Protein AF-A0A3B8QWW7-F1 (afdb_monomer)

Radius of gyration: 11.47 Å; Cα contacts (8 Å, |Δi|>4): 99; chains: 1; bounding box: 21×25×29 Å

Secondary structure (DSSP, 8-state):
-B-TT-SEEEEE-STHHHHHHHHHHHHHTTT--EEEEE-S--SS--HHHHHHHS-TT--EEEE--

Structure (mmCIF, N/CA/C/O backbone):
data_AF-A0A3B8QWW7-F1
#
_entry.id   AF-A0A3B8QWW7-F1
#
loop_
_atom_site.group_PDB
_atom_site.id
_atom_site.type_symbol
_atom_site.label_atom_id
_atom_site.label_alt_id
_atom_site.label_comp_id
_atom_site.label_asym_id
_atom_site.label_entity_id
_atom_site.label_seq_id
_atom_site.pdbx_PDB_ins_code
_atom_site.Cartn_x
_atom_site.Cartn_y
_atom_site.Cartn_z
_atom_site.occupancy
_atom_site.B_iso_or_equiv
_atom_site.auth_seq_id
_atom_site.auth_comp_id
_atom_site.auth_asym_id
_atom_site.auth_atom_id
_atom_site.pdbx_PDB_model_num
ATOM 1 N N . TYR A 1 1 ? 4.718 0.176 3.487 1.00 98.12 1 TYR A N 1
ATOM 2 C CA . TYR A 1 1 ? 4.610 1.226 4.517 1.00 98.12 1 TYR A CA 1
ATOM 3 C C . TYR A 1 1 ? 3.170 1.307 5.011 1.00 98.12 1 TYR A C 1
ATOM 5 O O . TYR A 1 1 ? 2.279 0.970 4.238 1.00 98.12 1 TYR A O 1
ATOM 13 N N . GLY A 1 2 ? 2.931 1.724 6.256 1.00 98.00 2 GLY A N 1
ATOM 14 C CA . GLY A 1 2 ? 1.595 1.820 6.859 1.00 98.00 2 GLY A CA 1
ATOM 15 C C . GLY A 1 2 ? 1.265 0.681 7.825 1.00 98.00 2 GLY A C 1
ATOM 16 O O . GLY A 1 2 ? 2.167 0.026 8.350 1.00 98.00 2 GLY A O 1
ATOM 17 N N . ALA A 1 3 ? -0.028 0.459 8.071 1.00 98.25 3 ALA A N 1
ATOM 18 C CA . ALA A 1 3 ? -0.492 -0.513 9.057 1.00 98.25 3 ALA A CA 1
ATOM 19 C C . ALA A 1 3 ? -0.074 -1.957 8.690 1.00 98.25 3 ALA A C 1
ATOM 21 O O . ALA A 1 3 ? -0.232 -2.361 7.533 1.00 98.25 3 ALA A O 1
ATOM 22 N N . PRO A 1 4 ? 0.412 -2.770 9.652 1.00 96.50 4 PRO A N 1
ATOM 23 C CA . PRO A 1 4 ? 0.798 -4.161 9.393 1.00 96.50 4 PRO A CA 1
ATOM 24 C C . PRO A 1 4 ? -0.393 -5.038 8.983 1.00 96.50 4 PRO A C 1
ATOM 26 O O . PRO A 1 4 ? -0.213 -6.046 8.305 1.00 96.50 4 PRO A O 1
ATOM 29 N N . ASP A 1 5 ? -1.606 -4.641 9.366 1.00 98.06 5 ASP A N 1
ATOM 30 C CA . ASP A 1 5 ? -2.876 -5.282 9.038 1.00 98.06 5 ASP A CA 1
ATOM 31 C C . ASP A 1 5 ? -3.728 -4.444 8.065 1.00 98.06 5 ASP A C 1
ATOM 33 O O . ASP A 1 5 ? -4.960 -4.524 8.087 1.00 98.06 5 ASP A O 1
ATOM 37 N N . ALA A 1 6 ? -3.085 -3.637 7.209 1.00 98.69 6 ALA A N 1
ATOM 38 C CA . ALA A 1 6 ? -3.766 -2.798 6.226 1.00 98.69 6 ALA A CA 1
ATOM 39 C C . ALA A 1 6 ? -4.780 -3.595 5.382 1.00 98.69 6 ALA A C 1
ATOM 41 O O . ALA A 1 6 ? -4.464 -4.659 4.841 1.00 98.69 6 ALA A O 1
ATOM 42 N N . ASP A 1 7 ? -5.996 -3.060 5.245 1.00 98.62 7 ASP A N 1
ATOM 43 C CA . ASP A 1 7 ? -7.072 -3.634 4.430 1.00 98.62 7 ASP A CA 1
ATOM 44 C C . ASP A 1 7 ? -7.264 -2.906 3.090 1.00 98.62 7 ASP A C 1
ATOM 46 O O . ASP A 1 7 ? -7.867 -3.450 2.157 1.00 98.62 7 ASP A O 1
ATOM 50 N N . ARG A 1 8 ? -6.698 -1.702 2.970 1.00 98.75 8 ARG A N 1
ATOM 51 C CA . ARG A 1 8 ? -6.640 -0.888 1.754 1.00 98.75 8 ARG A CA 1
ATOM 52 C C . ARG A 1 8 ? -5.196 -0.502 1.476 1.00 98.75 8 ARG A C 1
ATOM 54 O O . ARG A 1 8 ? -4.532 0.068 2.340 1.00 98.75 8 ARG A O 1
ATOM 61 N N . VAL A 1 9 ? -4.725 -0.791 0.268 1.00 98.81 9 VAL A N 1
ATOM 62 C CA . VAL A 1 9 ? -3.328 -0.571 -0.120 1.00 98.81 9 VAL A CA 1
ATOM 63 C C . VAL A 1 9 ? -3.247 0.252 -1.402 1.00 98.81 9 VAL A C 1
ATOM 65 O O . VAL A 1 9 ? -3.945 -0.034 -2.373 1.00 98.81 9 VAL A O 1
ATOM 68 N N . ILE A 1 10 ? -2.381 1.261 -1.415 1.00 98.81 10 ILE A N 1
ATOM 69 C CA . ILE A 1 10 ? -1.973 1.963 -2.635 1.00 98.81 10 ILE A CA 1
ATOM 70 C C . ILE A 1 10 ? -0.698 1.315 -3.185 1.00 98.81 10 ILE A C 1
ATOM 72 O O . ILE A 1 10 ? 0.199 0.964 -2.421 1.00 98.81 10 ILE A O 1
ATOM 76 N N . ILE A 1 11 ? -0.599 1.167 -4.504 1.00 98.69 11 ILE A N 1
ATOM 77 C CA . ILE A 1 11 ? 0.647 0.843 -5.207 1.00 98.69 11 ILE A CA 1
ATOM 78 C C . ILE A 1 11 ? 0.989 2.041 -6.089 1.00 98.69 11 ILE A C 1
ATOM 80 O O . ILE A 1 11 ? 0.174 2.439 -6.918 1.00 98.69 11 ILE A O 1
ATOM 84 N N . ALA A 1 12 ? 2.172 2.619 -5.899 1.00 98.62 12 ALA A N 1
ATOM 85 C CA . ALA A 1 12 ? 2.608 3.802 -6.637 1.00 98.62 12 ALA A CA 1
ATOM 86 C C . ALA A 1 12 ? 4.135 3.826 -6.807 1.00 98.62 12 ALA A C 1
ATOM 88 O O . ALA A 1 12 ? 4.858 3.059 -6.164 1.00 98.62 12 ALA A O 1
ATOM 89 N N . MET A 1 13 ? 4.629 4.717 -7.666 1.00 98.56 13 MET A N 1
ATOM 90 C CA . MET A 1 13 ? 6.054 4.893 -7.951 1.00 98.56 13 MET A CA 1
ATOM 91 C C . MET A 1 13 ? 6.419 6.378 -8.039 1.00 98.56 13 MET A C 1
ATOM 93 O O . MET A 1 13 ? 5.613 7.201 -8.461 1.00 98.56 13 MET A O 1
ATOM 97 N N . GLY A 1 14 ? 7.660 6.719 -7.690 1.00 98.00 14 GLY A N 1
ATOM 98 C CA . GLY A 1 14 ? 8.168 8.088 -7.793 1.00 98.00 14 GLY A CA 1
ATOM 99 C C . GLY A 1 14 ? 7.741 8.973 -6.623 1.00 98.00 14 GLY A C 1
ATOM 100 O O . GLY A 1 14 ? 7.401 8.480 -5.555 1.00 98.00 14 GLY A O 1
ATOM 101 N N . SER A 1 15 ? 7.774 10.293 -6.807 1.00 98.06 15 SER A N 1
ATOM 102 C CA . SER A 1 15 ? 7.627 11.267 -5.711 1.00 98.06 15 SER A CA 1
ATOM 103 C C . SER A 1 15 ? 6.268 11.246 -5.002 1.00 98.06 15 SER A C 1
ATOM 105 O O . SER A 1 15 ? 6.160 11.671 -3.854 1.00 98.06 15 SER A O 1
ATOM 107 N N . VAL A 1 16 ? 5.219 10.724 -5.644 1.00 98.38 16 VAL A N 1
ATOM 108 C CA . VAL A 1 16 ? 3.890 10.618 -5.022 1.00 98.38 16 VAL A CA 1
ATOM 109 C C . VAL A 1 16 ? 3.910 9.740 -3.766 1.00 98.38 16 VAL A C 1
ATOM 111 O O . VAL A 1 16 ? 3.094 9.942 -2.868 1.00 98.38 16 VAL A O 1
ATOM 114 N N . THR A 1 17 ? 4.860 8.802 -3.657 1.00 98.56 17 THR A N 1
ATOM 115 C CA . THR A 1 17 ? 4.951 7.898 -2.505 1.00 98.56 17 THR A CA 1
ATOM 116 C C . THR A 1 17 ? 5.144 8.659 -1.198 1.00 98.56 17 THR A C 1
ATOM 118 O O . THR A 1 17 ? 4.549 8.275 -0.204 1.00 98.56 17 THR A O 1
ATOM 121 N N . GLN A 1 18 ? 5.879 9.774 -1.202 1.00 98.50 18 GLN A N 1
ATOM 122 C CA . GLN A 1 18 ? 6.140 10.577 0.000 1.00 98.50 18 GLN A CA 1
ATOM 123 C C . GLN A 1 18 ? 4.870 11.276 0.503 1.00 98.50 18 GLN A C 1
ATOM 125 O O . GLN A 1 18 ? 4.570 11.251 1.693 1.00 98.50 18 GLN A O 1
ATOM 130 N N . ALA A 1 19 ? 4.078 11.837 -0.415 1.00 98.69 19 ALA A N 1
ATOM 131 C CA . ALA A 1 19 ? 2.789 12.434 -0.072 1.00 98.69 19 ALA A CA 1
ATOM 132 C C . ALA A 1 19 ? 1.793 11.375 0.437 1.00 98.69 19 ALA A C 1
ATOM 134 O O . ALA A 1 19 ? 1.007 11.634 1.348 1.00 98.69 19 ALA A O 1
ATOM 135 N N . ILE A 1 20 ? 1.836 10.163 -0.130 1.00 98.81 20 ILE A N 1
ATOM 136 C CA . ILE A 1 20 ? 1.021 9.041 0.345 1.00 98.81 20 ILE A CA 1
ATOM 137 C C . ILE A 1 20 ? 1.467 8.591 1.743 1.00 98.81 20 ILE A C 1
ATOM 139 O O . ILE A 1 20 ? 0.603 8.308 2.566 1.00 98.81 20 ILE A O 1
ATOM 143 N N . GLU A 1 21 ? 2.770 8.528 2.032 1.00 98.75 21 GLU A N 1
ATOM 144 C CA . GLU A 1 21 ? 3.286 8.188 3.367 1.00 98.75 21 GLU A CA 1
ATOM 145 C C . GLU A 1 21 ? 2.793 9.179 4.429 1.00 98.75 21 GLU A C 1
ATOM 147 O O . GLU A 1 21 ? 2.224 8.743 5.428 1.00 98.75 21 GLU A O 1
ATOM 152 N N . GLU A 1 22 ? 2.877 10.489 4.169 1.00 98.81 22 GLU A N 1
ATOM 153 C CA . GLU A 1 22 ? 2.361 11.526 5.078 1.00 98.81 22 GLU A CA 1
ATOM 154 C C . GLU A 1 22 ? 0.849 11.366 5.340 1.00 98.81 22 GLU A C 1
ATOM 156 O O . GLU A 1 22 ? 0.375 11.449 6.479 1.00 98.81 22 GLU A O 1
ATOM 161 N N . ALA A 1 23 ? 0.072 11.078 4.291 1.00 98.69 23 ALA A N 1
ATOM 162 C CA . ALA A 1 23 ? -1.357 10.817 4.426 1.00 98.69 23 ALA A CA 1
ATOM 163 C C . ALA A 1 23 ? -1.640 9.520 5.204 1.00 98.69 23 ALA A C 1
ATOM 165 O O . ALA A 1 23 ? -2.558 9.479 6.027 1.00 98.69 23 ALA A O 1
ATOM 166 N N . ILE A 1 24 ? -0.859 8.462 4.964 1.00 98.75 24 ILE A N 1
ATOM 167 C CA . ILE A 1 24 ? -0.963 7.192 5.685 1.00 98.75 24 ILE A CA 1
ATOM 168 C C . ILE A 1 24 ? -0.684 7.401 7.168 1.00 98.75 24 ILE A C 1
ATOM 170 O O . ILE A 1 24 ? -1.474 6.916 7.970 1.00 98.75 24 ILE A O 1
ATOM 174 N N . ASP A 1 25 ? 0.349 8.151 7.546 1.00 98.75 25 ASP A N 1
ATOM 175 C CA . ASP A 1 25 ? 0.652 8.437 8.952 1.00 98.75 25 ASP A CA 1
ATOM 176 C C . ASP A 1 25 ? -0.519 9.109 9.663 1.00 98.75 25 ASP A C 1
ATOM 178 O O . ASP A 1 25 ? -0.932 8.687 10.747 1.00 98.75 25 ASP A O 1
ATOM 182 N N . ASN A 1 26 ? -1.120 10.112 9.020 1.00 98.75 26 ASN A N 1
ATOM 183 C CA . ASN A 1 26 ? -2.286 10.802 9.560 1.00 98.75 26 ASN A CA 1
ATOM 184 C C . ASN A 1 26 ? -3.483 9.857 9.765 1.00 98.75 26 ASN A C 1
ATOM 186 O O . ASN A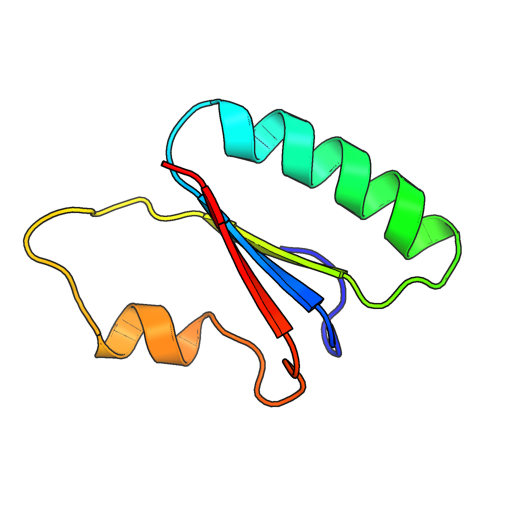 1 26 ? -4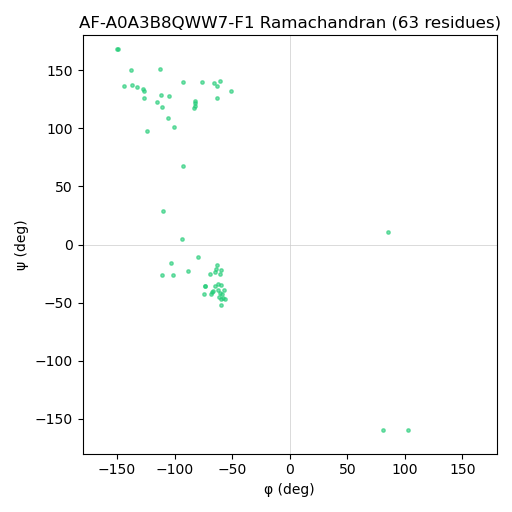.186 9.943 10.773 1.00 98.75 26 ASN A O 1
ATOM 190 N N . LEU A 1 27 ? -3.729 8.963 8.806 1.00 98.69 27 LEU A N 1
ATOM 191 C CA . LEU A 1 27 ? -4.848 8.023 8.837 1.00 98.69 27 LEU A CA 1
ATOM 192 C C . LEU A 1 27 ? -4.608 6.882 9.833 1.00 98.69 27 LEU A C 1
ATOM 194 O O . LEU A 1 27 ? -5.502 6.548 10.611 1.00 98.69 27 LEU A O 1
ATOM 198 N N . VAL A 1 28 ? -3.400 6.326 9.874 1.00 98.50 28 VAL A N 1
ATOM 199 C CA . VAL A 1 28 ? -3.011 5.286 10.835 1.00 98.50 28 VAL A CA 1
ATOM 200 C C . VAL A 1 28 ? -3.088 5.825 12.264 1.00 98.50 28 VAL A C 1
ATOM 202 O O . VAL A 1 28 ? -3.621 5.140 13.134 1.00 98.50 28 VAL A O 1
ATOM 205 N N . ALA A 1 29 ? -2.683 7.078 12.509 1.00 98.44 29 ALA A N 1
ATOM 206 C CA . ALA A 1 29 ? -2.863 7.739 13.807 1.00 98.44 29 ALA A CA 1
ATOM 207 C C . ALA A 1 29 ? -4.343 7.858 14.235 1.00 98.44 29 ALA A C 1
ATOM 209 O O . ALA A 1 29 ? -4.639 7.971 15.423 1.00 98.44 29 ALA A O 1
ATOM 210 N N . LYS A 1 30 ? -5.280 7.797 13.280 1.00 98.50 30 LYS A N 1
ATOM 211 C CA . LYS A 1 30 ? -6.736 7.772 13.508 1.00 98.50 30 LYS A CA 1
ATOM 212 C C . LYS A 1 30 ? -7.319 6.353 13.574 1.00 98.50 30 LYS A C 1
ATOM 214 O O . LYS A 1 30 ? -8.532 6.203 13.682 1.00 98.50 30 LYS A O 1
ATOM 219 N N . GLY A 1 31 ? -6.479 5.318 13.528 1.00 98.31 31 GLY A N 1
ATOM 220 C CA . GLY A 1 31 ? -6.890 3.913 13.591 1.00 98.31 31 GLY A CA 1
ATOM 221 C C . GLY A 1 31 ? -7.296 3.305 12.246 1.00 98.31 31 GLY A C 1
ATOM 222 O O . GLY A 1 31 ? -7.837 2.199 12.213 1.00 98.31 31 GLY A O 1
ATOM 223 N N . GLU A 1 32 ? -7.048 3.996 11.133 1.00 98.62 32 GLU A N 1
ATOM 224 C CA . GLU A 1 32 ? -7.346 3.479 9.799 1.00 98.62 32 GLU A CA 1
ATOM 225 C C . GLU A 1 32 ? -6.316 2.432 9.354 1.00 98.62 32 GLU A C 1
ATOM 227 O O . GLU A 1 32 ? -5.107 2.589 9.525 1.00 98.62 32 GLU A O 1
ATOM 232 N N . LYS A 1 33 ? -6.797 1.373 8.698 1.00 98.62 33 LYS A N 1
ATOM 233 C CA . LYS A 1 33 ? -5.974 0.252 8.218 1.00 98.62 33 LYS A CA 1
ATOM 234 C C . LYS A 1 33 ? -5.515 0.456 6.776 1.00 98.62 33 LYS A C 1
ATOM 236 O O . LYS A 1 33 ? -5.950 -0.252 5.868 1.00 98.62 33 LYS A O 1
ATOM 241 N N . VAL A 1 34 ? -4.656 1.445 6.554 1.00 98.88 34 VAL A N 1
ATOM 242 C CA . VAL A 1 34 ? -4.154 1.806 5.216 1.00 98.88 34 VAL A CA 1
ATOM 243 C C . VAL A 1 34 ? -2.662 1.520 5.053 1.00 98.88 34 VAL A C 1
ATOM 245 O O . VAL A 1 34 ? -1.900 1.555 6.020 1.00 98.88 34 VAL A O 1
ATOM 248 N N . GLY A 1 35 ? -2.242 1.239 3.817 1.00 98.75 35 GLY A N 1
ATOM 249 C CA . GLY A 1 35 ? -0.847 0.969 3.483 1.00 98.75 35 GLY A CA 1
ATOM 250 C C . GLY A 1 35 ? -0.447 1.384 2.067 1.00 98.75 35 GLY A C 1
ATOM 251 O O . GLY A 1 35 ? -1.284 1.685 1.218 1.00 98.75 35 GLY A O 1
ATOM 252 N N . LEU A 1 36 ? 0.862 1.377 1.824 1.00 98.81 36 LEU A N 1
ATOM 253 C CA . LEU A 1 36 ? 1.511 1.702 0.555 1.00 98.81 36 LEU A CA 1
ATOM 254 C C . LEU A 1 36 ? 2.557 0.642 0.201 1.00 98.81 36 LEU A C 1
ATOM 256 O O . LEU A 1 36 ? 3.397 0.282 1.034 1.00 98.81 36 LEU A O 1
ATOM 260 N N . VAL A 1 37 ? 2.559 0.224 -1.062 1.00 98.56 37 VAL A N 1
ATOM 261 C CA . VAL A 1 37 ? 3.687 -0.436 -1.724 1.00 98.56 37 VAL A CA 1
ATOM 262 C C . VAL A 1 37 ? 4.333 0.564 -2.683 1.00 98.56 37 VAL A C 1
ATOM 264 O O . VAL A 1 37 ? 3.764 0.901 -3.721 1.00 98.56 37 VAL A O 1
ATOM 267 N N . ALA A 1 38 ? 5.532 1.029 -2.333 1.00 98.31 38 ALA A N 1
ATOM 268 C CA . ALA A 1 38 ? 6.352 1.869 -3.198 1.00 98.31 38 ALA A CA 1
ATOM 269 C C . ALA A 1 38 ? 7.141 0.985 -4.179 1.00 98.31 38 ALA A C 1
ATOM 271 O O . ALA A 1 38 ? 7.952 0.149 -3.774 1.00 98.31 38 ALA A O 1
ATOM 272 N N . VAL A 1 39 ? 6.891 1.139 -5.478 1.00 98.31 39 VAL A N 1
ATOM 273 C CA . VAL A 1 39 ? 7.608 0.396 -6.521 1.00 98.31 39 VAL A CA 1
ATOM 274 C C . VAL A 1 39 ? 8.930 1.098 -6.808 1.00 98.31 39 VAL A C 1
ATOM 276 O O . VAL A 1 39 ? 8.946 2.246 -7.231 1.00 98.31 39 VAL A O 1
ATOM 279 N N . HIS A 1 40 ? 10.051 0.404 -6.602 1.00 97.25 40 HIS A N 1
ATOM 280 C CA . HIS A 1 40 ? 11.386 0.945 -6.903 1.00 97.25 40 HIS A CA 1
ATOM 281 C C . HIS A 1 40 ? 11.972 0.417 -8.219 1.00 97.25 40 HIS A C 1
ATOM 283 O O . HIS A 1 40 ? 12.789 1.086 -8.844 1.00 97.25 40 HIS A O 1
ATOM 289 N N . LEU A 1 4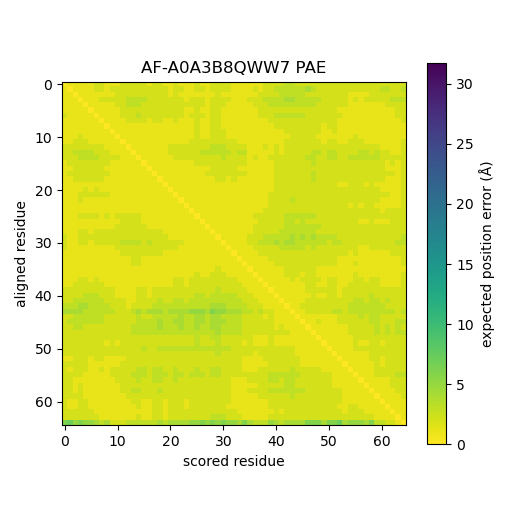1 ? 11.557 -0.776 -8.658 1.00 97.75 41 LEU A N 1
ATOM 290 C CA . LEU A 1 41 ? 12.022 -1.400 -9.896 1.00 97.75 41 LEU A CA 1
ATOM 291 C C . LEU A 1 41 ? 10.829 -1.733 -10.796 1.00 97.75 41 LEU A C 1
ATOM 293 O O . LEU A 1 41 ? 10.188 -2.772 -10.639 1.00 97.75 41 LEU A O 1
ATOM 297 N N . TYR A 1 42 ? 10.538 -0.857 -11.758 1.00 97.19 42 TYR A N 1
ATOM 298 C CA . TYR A 1 42 ? 9.442 -1.069 -12.709 1.00 97.19 42 TYR A CA 1
ATOM 299 C C . TYR A 1 42 ? 9.764 -2.140 -13.762 1.00 97.19 42 TYR A C 1
ATOM 301 O O . TYR A 1 42 ? 8.884 -2.906 -14.175 1.00 97.19 42 TYR A O 1
ATOM 309 N N . ARG A 1 43 ? 11.027 -2.219 -14.208 1.00 97.31 43 ARG A N 1
ATOM 310 C CA . ARG A 1 43 ? 11.490 -3.217 -15.180 1.00 97.31 43 ARG A CA 1
ATOM 311 C C . ARG A 1 43 ? 12.925 -3.691 -14.892 1.00 97.31 43 ARG A C 1
ATOM 313 O O . ARG A 1 43 ? 13.780 -2.844 -14.651 1.00 97.31 43 ARG A O 1
ATOM 320 N N . PRO A 1 44 ? 13.194 -5.012 -14.978 1.00 96.38 44 PRO A N 1
ATOM 321 C CA . PRO A 1 44 ? 12.213 -6.095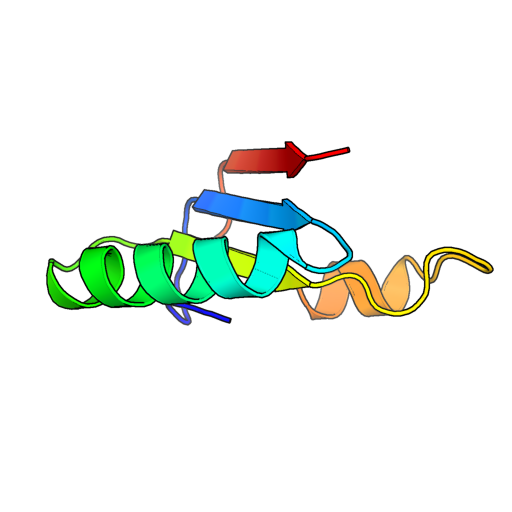 -15.124 1.00 96.38 44 PRO A CA 1
ATOM 322 C C . PRO A 1 44 ? 11.327 -6.210 -13.872 1.00 96.38 44 PRO A C 1
ATOM 324 O O . PRO A 1 44 ? 11.799 -6.072 -12.747 1.00 96.38 44 PRO A O 1
ATOM 327 N N . PHE A 1 45 ? 10.027 -6.433 -14.069 1.00 97.75 45 PHE A N 1
ATOM 328 C CA . PHE A 1 45 ? 9.064 -6.415 -12.968 1.00 97.75 45 PHE A CA 1
ATOM 329 C C . PHE A 1 45 ? 9.057 -7.750 -12.222 1.00 97.75 45 PHE A C 1
ATOM 331 O O . PHE A 1 45 ? 8.822 -8.799 -12.823 1.00 97.75 45 PHE A O 1
ATOM 338 N N . SER A 1 46 ? 9.289 -7.727 -10.90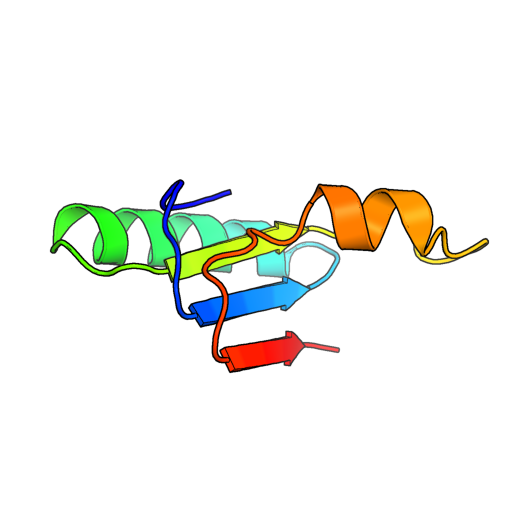9 1.00 97.31 46 SER A N 1
ATOM 339 C CA . SER A 1 46 ? 9.350 -8.947 -10.101 1.00 97.31 46 SER A CA 1
ATOM 340 C C . SER A 1 46 ? 8.054 -9.197 -9.332 1.00 97.31 46 SER A C 1
ATOM 342 O O . SER A 1 46 ? 7.840 -8.653 -8.249 1.00 97.31 46 SER A O 1
ATOM 344 N N . VAL A 1 47 ? 7.219 -10.101 -9.853 1.00 97.56 47 VAL A N 1
ATOM 345 C CA . VAL A 1 47 ? 5.958 -10.519 -9.208 1.00 97.56 47 VAL A CA 1
ATOM 346 C C . VAL A 1 47 ? 6.198 -11.077 -7.802 1.00 97.56 47 VAL A C 1
ATOM 348 O O . VAL A 1 47 ? 5.451 -10.766 -6.881 1.00 97.56 47 VAL A O 1
ATOM 351 N N . LYS A 1 48 ? 7.283 -11.841 -7.609 1.00 98.06 48 LYS A N 1
ATOM 352 C CA . LYS A 1 48 ? 7.666 -12.396 -6.302 1.00 98.06 48 LYS A CA 1
ATOM 353 C C . LYS A 1 48 ? 7.833 -11.302 -5.242 1.00 98.06 48 LYS A C 1
ATOM 355 O O . LYS A 1 48 ? 7.323 -11.449 -4.137 1.00 98.06 48 LYS A O 1
ATOM 360 N N . HIS A 1 49 ? 8.543 -10.224 -5.577 1.00 98.06 49 HIS A N 1
ATOM 361 C CA . HIS A 1 49 ? 8.790 -9.133 -4.632 1.00 98.06 49 HIS A CA 1
ATOM 362 C C . HIS A 1 49 ? 7.537 -8.288 -4.404 1.00 98.06 49 HIS A C 1
ATOM 364 O O . HIS A 1 49 ? 7.293 -7.887 -3.271 1.00 98.06 49 HIS A O 1
ATOM 370 N N . LEU A 1 50 ? 6.713 -8.080 -5.439 1.00 97.75 50 LEU A N 1
ATOM 371 C CA . LEU A 1 50 ? 5.427 -7.406 -5.271 1.00 97.75 50 LEU A CA 1
ATOM 372 C C . LEU A 1 50 ? 4.529 -8.164 -4.282 1.00 97.75 50 LEU A C 1
ATOM 374 O O . LEU A 1 50 ? 4.051 -7.576 -3.319 1.00 97.75 50 LEU A O 1
ATOM 378 N N . LEU A 1 51 ? 4.328 -9.469 -4.494 1.00 96.56 51 LEU A N 1
ATOM 379 C CA . LEU A 1 51 ? 3.462 -10.289 -3.640 1.00 96.56 51 LEU A CA 1
ATOM 380 C C . LEU A 1 51 ? 3.969 -10.369 -2.196 1.00 96.56 51 LEU A C 1
ATOM 382 O O . LEU A 1 51 ? 3.161 -10.404 -1.278 1.00 96.56 51 LEU A O 1
ATOM 386 N N . ALA A 1 52 ? 5.288 -10.362 -1.987 1.00 97.56 52 ALA A N 1
ATOM 387 C CA . ALA A 1 52 ? 5.872 -10.331 -0.648 1.00 97.56 52 ALA A CA 1
ATOM 388 C C . ALA A 1 52 ? 5.660 -8.987 0.078 1.00 97.56 52 ALA A C 1
ATOM 390 O O . ALA A 1 52 ? 5.674 -8.954 1.305 1.00 97.56 52 ALA A O 1
ATOM 391 N N . ALA A 1 53 ? 5.484 -7.888 -0.664 1.00 97.62 53 ALA A N 1
ATOM 392 C CA . ALA A 1 53 ? 5.278 -6.55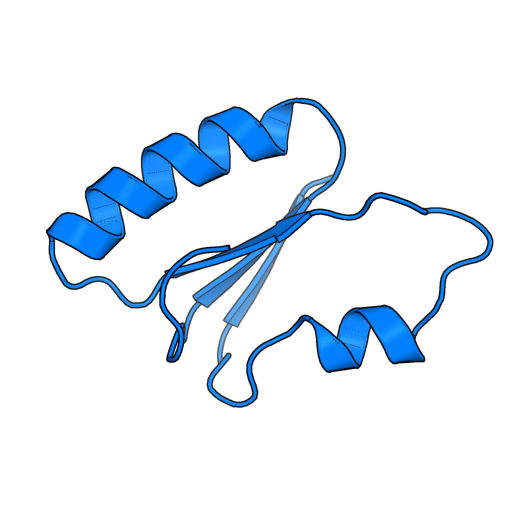2 -0.106 1.00 97.62 53 ALA A CA 1
ATOM 393 C C . ALA A 1 53 ? 3.801 -6.225 0.175 1.00 97.62 53 ALA A C 1
ATOM 395 O O . ALA A 1 53 ? 3.521 -5.342 0.985 1.00 97.62 53 ALA A O 1
ATOM 396 N N . VAL A 1 54 ? 2.858 -6.904 -0.488 1.00 97.62 54 VAL A N 1
ATOM 397 C CA . VAL A 1 54 ? 1.418 -6.716 -0.264 1.00 97.62 54 VAL A CA 1
ATOM 398 C C . VAL A 1 54 ? 0.977 -7.530 0.964 1.00 97.62 54 VAL A C 1
ATOM 400 O O . VAL A 1 54 ? 1.126 -8.752 0.961 1.00 97.62 54 VAL A O 1
ATOM 403 N N . PRO A 1 55 ? 0.402 -6.903 2.010 1.00 96.69 55 PRO A N 1
ATOM 404 C CA . PRO A 1 55 ? -0.117 -7.625 3.169 1.00 96.69 55 PRO A CA 1
ATOM 405 C C . PRO A 1 55 ? -1.235 -8.605 2.792 1.00 96.69 55 PRO A C 1
ATOM 407 O O . PRO A 1 55 ? -2.131 -8.266 2.019 1.00 96.69 55 PRO A O 1
ATOM 410 N N . ALA A 1 56 ? -1.256 -9.787 3.414 1.00 97.62 56 ALA A N 1
ATOM 411 C CA . ALA A 1 56 ? -2.315 -10.783 3.204 1.00 97.62 56 ALA A CA 1
ATOM 412 C C . ALA A 1 56 ? -3.714 -10.300 3.648 1.00 97.62 56 ALA A C 1
ATOM 414 O O . ALA A 1 56 ? -4.726 -10.874 3.255 1.00 97.62 56 ALA A O 1
ATOM 415 N N . THR A 1 57 ? -3.777 -9.246 4.466 1.00 98.44 57 THR A N 1
ATOM 416 C CA . THR A 1 57 ? -5.012 -8.601 4.933 1.00 98.44 57 THR A CA 1
ATOM 417 C C . THR A 1 57 ? -5.632 -7.651 3.909 1.00 98.44 57 THR A C 1
ATOM 419 O O . THR A 1 57 ? -6.768 -7.215 4.113 1.00 98.44 57 THR A O 1
ATOM 422 N N . ALA A 1 58 ? -4.921 -7.322 2.825 1.00 98.31 58 ALA A N 1
ATOM 423 C CA . ALA A 1 58 ? -5.388 -6.378 1.820 1.00 98.31 58 ALA A CA 1
ATOM 424 C C . ALA A 1 58 ? -6.664 -6.888 1.127 1.00 98.31 58 ALA A C 1
ATOM 426 O O . ALA A 1 58 ? -6.704 -7.986 0.577 1.00 98.31 58 ALA A O 1
ATOM 427 N N . LYS A 1 59 ? -7.713 -6.061 1.125 1.00 98.56 59 LYS A N 1
ATOM 428 C CA . LYS A 1 59 ? -9.009 -6.347 0.483 1.00 98.56 59 LYS A CA 1
ATOM 429 C C . LYS A 1 59 ? -9.261 -5.474 -0.737 1.00 98.56 59 LYS A C 1
ATOM 431 O O . LYS A 1 59 ? -10.040 -5.848 -1.610 1.0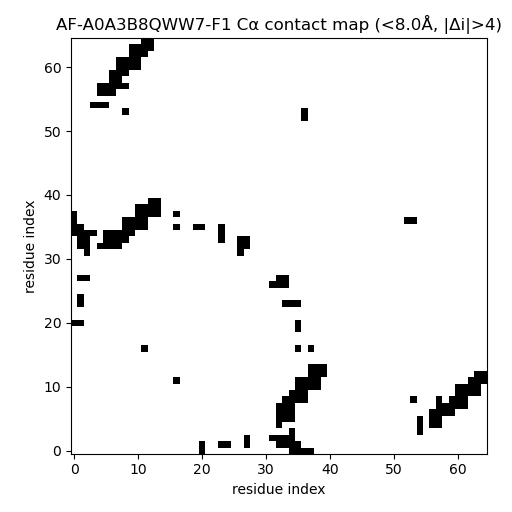0 98.56 59 LYS A O 1
ATOM 436 N N . ARG A 1 60 ? -8.660 -4.283 -0.775 1.00 98.56 60 ARG A N 1
ATOM 437 C CA . ARG A 1 60 ? 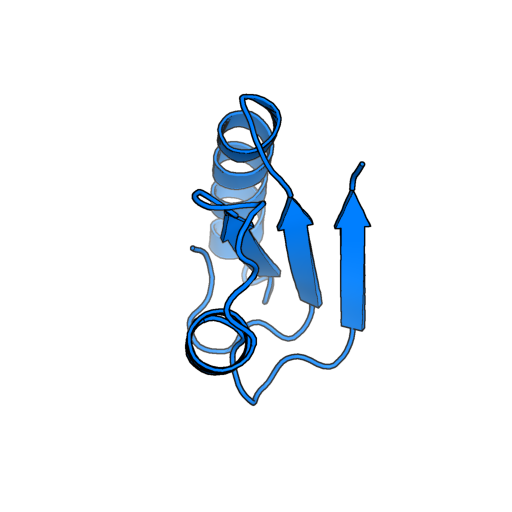-8.796 -3.322 -1.874 1.00 98.56 60 ARG A CA 1
ATOM 438 C C . ARG A 1 60 ? -7.439 -2.729 -2.211 1.00 98.56 60 ARG A C 1
ATOM 440 O O . ARG A 1 60 ? -6.687 -2.363 -1.308 1.00 98.56 60 ARG A O 1
ATOM 447 N N . ILE A 1 61 ? -7.163 -2.617 -3.504 1.00 98.56 61 ILE A N 1
ATOM 448 C CA . ILE A 1 61 ? -5.917 -2.056 -4.019 1.00 98.56 61 ILE A CA 1
ATOM 449 C C . ILE A 1 61 ? -6.252 -0.949 -5.014 1.00 98.56 61 ILE A C 1
ATOM 451 O O . ILE A 1 61 ? -7.084 -1.153 -5.896 1.00 98.56 61 ILE A O 1
ATOM 455 N N . ALA A 1 62 ? -5.602 0.204 -4.865 1.00 98.69 62 ALA A N 1
ATOM 456 C CA . ALA A 1 62 ? -5.588 1.267 -5.863 1.00 98.69 62 ALA A CA 1
ATOM 457 C C . ALA A 1 62 ? -4.174 1.384 -6.442 1.00 98.69 62 ALA A C 1
ATOM 459 O O . ALA A 1 62 ? -3.203 1.465 -5.690 1.00 98.69 62 ALA A O 1
ATOM 460 N N . VAL A 1 63 ? -4.056 1.374 -7.767 1.00 98.44 63 VAL A N 1
ATOM 461 C CA . VAL A 1 63 ? -2.784 1.578 -8.473 1.00 98.44 63 VAL A CA 1
ATOM 462 C C . VAL A 1 63 ? -2.804 2.983 -9.059 1.00 98.44 63 VAL A C 1
ATOM 464 O O . VAL A 1 63 ? -3.788 3.351 -9.699 1.00 98.44 63 VAL A O 1
ATOM 467 N N . LEU A 1 64 ? -1.766 3.770 -8.779 1.00 97.81 64 LEU A N 1
ATOM 468 C CA . LEU A 1 64 ? -1.615 5.138 -9.275 1.00 97.81 64 LEU A CA 1
ATOM 469 C C . LEU A 1 64 ? -0.462 5.167 -10.285 1.00 97.81 64 LEU A C 1
ATOM 471 O O . LEU A 1 64 ? 0.674 4.858 -9.912 1.00 97.81 64 LEU A O 1
ATOM 475 N N . ASP A 1 65 ? -0.788 5.529 -11.528 1.00 91.88 65 ASP A N 1
ATOM 476 C CA . ASP A 1 65 ? 0.145 5.778 -12.638 1.00 91.88 65 ASP A CA 1
ATOM 477 C C . ASP A 1 65 ? 0.437 7.279 -12.798 1.00 91.88 65 ASP A C 1
ATOM 479 O O . ASP A 1 65 ? -0.519 8.086 -12.684 1.00 91.88 65 ASP A O 1
#

Nearest PDB structures (foldseek):
  6ciq-assembly2_B  TM=9.997E-01  e=1.879E-06  Moorella thermoacetica ATCC 39073
  6cio-assembly2_C  TM=9.990E-01  e=2.303E-06  Moorella thermoacetica ATCC 39073
  6cio-assembly3_F  TM=9.964E-01  e=2.303E-06  Moorella thermoacetica ATCC 39073
  6ciq-assembly2_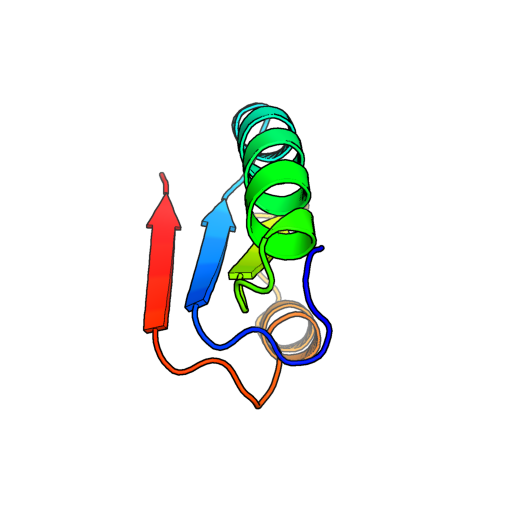C  TM=1.001E+00  e=2.011E-06  Moorella thermoacetica ATCC 39073
  6cip-assembly3_E  TM=9.993E-01  e=2.639E-06  Moorella thermoacetica ATCC 39073

pLDDT: mean 98.1, std 0.99, range [91.88, 98.88]

Mean predicted aligned error: 1.72 Å

Sequence (65 aa):
YGAPDADRVIIAMGSVTQAIEEAIDNLVAKGEKVGLVAVHLYRPFSVKHLLAAVPATAKRIAVLD

Solvent-accessible surface area (backbone atoms only — not comparable to full-atom values): 3781 Å² total; per-residue (Å²): 89,65,42,90,68,14,36,37,33,39,36,33,56,66,78,61,44,60,60,49,48,58,52,34,52,60,38,44,77,71,72,42,45,34,28,42,42,74,55,87,60,82,73,82,66,53,66,70,62,51,59,73,63,52,54,92,54,47,76,44,78,47,77,58,133

Foldseek 3Di:
DADLLAQEEEEEEDPVVVVVVVVRVVQVVVVHRYYYDYDPDPPPDDPPVVVVRDHPNHNYYDYDD